Protein AF-A0A532DAR4-F1 (afdb_monomer)

Structure (mmCIF, N/CA/C/O backbone):
data_AF-A0A532DAR4-F1
#
_entry.id   AF-A0A532DAR4-F1
#
loop_
_atom_site.group_PDB
_atom_site.id
_atom_site.type_symbol
_atom_site.label_atom_id
_atom_site.label_alt_id
_atom_site.label_comp_id
_atom_site.label_asym_id
_atom_site.label_entity_id
_atom_site.label_seq_id
_atom_site.pdbx_PDB_ins_code
_atom_site.Cartn_x
_atom_site.Cartn_y
_atom_site.Cartn_z
_atom_site.occupancy
_atom_site.B_iso_or_equiv
_atom_site.auth_seq_id
_atom_site.auth_comp_id
_atom_site.auth_asym_id
_atom_site.auth_atom_id
_atom_site.pdbx_PDB_model_num
ATOM 1 N N . PHE A 1 1 ? 7.407 -12.336 24.386 1.00 78.06 1 PHE A N 1
ATOM 2 C CA . PHE A 1 1 ? 6.207 -12.393 23.527 1.00 78.06 1 PHE A CA 1
ATOM 3 C C . PHE A 1 1 ? 5.902 -13.822 23.074 1.00 78.06 1 PHE A C 1
ATOM 5 O O . PHE A 1 1 ? 4.899 -14.348 23.528 1.00 78.06 1 PHE A O 1
ATOM 12 N N . ASN A 1 2 ? 6.779 -14.493 22.311 1.00 88.94 2 ASN A N 1
ATOM 13 C CA . ASN A 1 2 ? 6.522 -15.833 21.737 1.00 88.94 2 ASN A CA 1
ATOM 14 C C . ASN A 1 2 ? 6.025 -16.894 22.737 1.00 88.94 2 ASN A C 1
ATOM 16 O O . ASN A 1 2 ? 5.056 -17.582 22.446 1.00 88.94 2 ASN A O 1
ATOM 20 N N . ALA A 1 3 ? 6.612 -16.982 23.937 1.00 94.56 3 ALA A N 1
ATOM 21 C CA . ALA A 1 3 ? 6.141 -17.911 24.974 1.00 94.56 3 ALA A CA 1
ATOM 22 C C . ALA A 1 3 ? 4.703 -17.612 25.448 1.00 94.56 3 ALA A C 1
ATOM 24 O O . ALA A 1 3 ? 3.922 -18.526 25.681 1.00 94.56 3 ALA A O 1
ATOM 25 N N . ARG A 1 4 ? 4.331 -16.327 25.537 1.00 92.56 4 ARG A N 1
ATOM 26 C CA . ARG A 1 4 ? 2.967 -15.902 25.884 1.00 92.56 4 ARG A CA 1
ATOM 27 C C . ARG A 1 4 ? 1.989 -16.148 24.740 1.00 92.56 4 ARG A C 1
ATOM 29 O O . ARG A 1 4 ? 0.873 -16.570 25.002 1.00 92.56 4 ARG A O 1
ATOM 36 N N . LEU A 1 5 ? 2.401 -15.909 23.493 1.00 89.88 5 LEU A N 1
ATOM 37 C CA . LEU A 1 5 ? 1.585 -16.207 22.313 1.00 89.88 5 LEU A CA 1
ATOM 38 C C . LEU A 1 5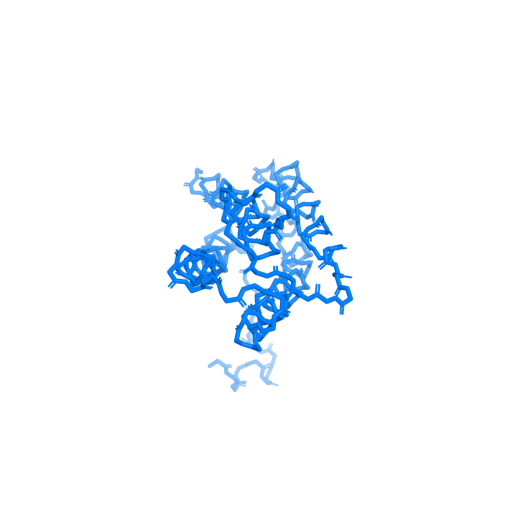 ? 1.292 -17.709 22.214 1.00 89.88 5 LEU A C 1
ATOM 40 O O . LEU A 1 5 ? 0.138 -18.090 22.061 1.00 89.88 5 LEU A O 1
ATOM 44 N N . ALA A 1 6 ? 2.315 -18.551 22.394 1.00 92.75 6 ALA A N 1
ATOM 45 C CA . ALA A 1 6 ? 2.171 -20.007 22.408 1.00 92.75 6 ALA A CA 1
ATOM 46 C C . ALA A 1 6 ? 1.246 -20.507 23.532 1.00 92.75 6 ALA A C 1
ATOM 48 O O . ALA A 1 6 ? 0.577 -21.520 23.371 1.00 92.75 6 ALA A O 1
ATOM 49 N N . ALA A 1 7 ? 1.185 -19.783 24.652 1.00 95.19 7 ALA A N 1
ATOM 50 C CA . ALA A 1 7 ? 0.282 -20.063 25.765 1.00 95.19 7 ALA A CA 1
ATOM 51 C C . ALA A 1 7 ? -1.099 -19.382 25.640 1.00 95.19 7 ALA A C 1
ATOM 53 O O . ALA A 1 7 ? -1.860 -19.401 26.604 1.00 95.19 7 ALA A O 1
ATOM 54 N N . CYS A 1 8 ? -1.414 -18.734 24.509 1.00 89.56 8 CYS A N 1
ATOM 55 C CA . CYS A 1 8 ? -2.635 -17.935 24.303 1.00 89.56 8 CYS A CA 1
ATOM 56 C C . CYS A 1 8 ? -2.841 -16.804 25.337 1.00 89.56 8 CYS A C 1
ATOM 58 O O . CYS A 1 8 ? -3.955 -16.366 25.595 1.00 89.56 8 CYS A O 1
ATOM 60 N N . GLN A 1 9 ? -1.751 -16.305 25.924 1.00 92.62 9 GLN A N 1
ATOM 61 C CA . GLN A 1 9 ? -1.716 -15.207 26.903 1.00 92.62 9 GLN A CA 1
ATOM 62 C C . GLN A 1 9 ? -1.287 -13.868 26.280 1.00 92.62 9 GLN A C 1
ATOM 64 O O . GLN A 1 9 ? -1.044 -12.877 26.984 1.00 92.62 9 GLN A O 1
ATOM 69 N N . ALA A 1 10 ? -1.084 -13.847 24.965 1.00 89.00 10 ALA A N 1
ATOM 70 C CA . ALA A 1 10 ? -0.907 -12.626 24.200 1.00 89.00 10 ALA A CA 1
ATOM 71 C C . ALA A 1 10 ? -2.262 -12.245 23.603 1.00 89.00 10 ALA A C 1
ATOM 73 O O . ALA A 1 10 ? -2.846 -13.023 22.855 1.00 89.00 10 ALA A O 1
ATOM 74 N N . THR A 1 11 ? -2.753 -11.062 23.948 1.00 86.81 11 THR A N 1
ATOM 75 C CA . THR A 1 11 ? -3.934 -10.466 23.327 1.00 86.81 11 THR A CA 1
ATOM 76 C C . THR A 1 11 ? -3.487 -9.601 22.159 1.00 86.81 11 THR A C 1
ATOM 78 O O . THR A 1 11 ? -2.497 -8.872 22.269 1.00 86.81 11 THR A O 1
ATOM 81 N N . PHE A 1 12 ? -4.205 -9.688 21.044 1.00 87.25 12 PHE A N 1
ATOM 82 C CA . PHE A 1 12 ? -4.088 -8.696 19.987 1.00 87.25 12 PHE A CA 1
ATOM 83 C C . PHE A 1 12 ? -4.800 -7.423 20.442 1.00 87.25 12 PHE A C 1
ATOM 85 O O . PHE A 1 12 ? -5.918 -7.487 20.947 1.00 87.25 12 PHE A O 1
ATOM 92 N N . ASP A 1 13 ? -4.123 -6.289 20.318 1.00 90.94 13 ASP A N 1
ATOM 93 C CA . ASP A 1 13 ? -4.590 -5.014 20.847 1.00 90.94 13 ASP A CA 1
ATOM 94 C C . ASP A 1 13 ? -4.853 -4.049 19.688 1.00 90.94 13 ASP A C 1
ATOM 96 O O . ASP A 1 13 ? -3.947 -3.360 19.204 1.00 90.94 13 ASP A O 1
ATOM 100 N N . ALA A 1 14 ? -6.095 -4.061 19.204 1.00 94.06 14 ALA A N 1
ATOM 101 C CA . ALA A 1 14 ? -6.549 -3.348 18.014 1.00 94.06 14 ALA A CA 1
ATOM 102 C C . ALA A 1 14 ? -6.763 -1.845 18.279 1.00 94.06 14 ALA A C 1
ATOM 104 O O . ALA A 1 14 ? -7.859 -1.320 18.120 1.00 94.06 14 ALA A O 1
ATOM 105 N N . ARG A 1 15 ? -5.723 -1.135 18.727 1.00 96.19 15 ARG A N 1
ATOM 106 C CA . ARG A 1 15 ? -5.779 0.308 19.017 1.00 96.19 15 ARG A CA 1
ATOM 107 C C . ARG A 1 15 ? -5.327 1.156 17.832 1.00 96.19 15 ARG A C 1
ATOM 109 O O . ARG A 1 15 ? -4.489 0.738 17.032 1.00 96.19 15 ARG A O 1
ATOM 116 N N . ALA A 1 16 ? -5.832 2.387 17.764 1.00 97.19 16 ALA A N 1
ATOM 117 C CA . ALA A 1 16 ? -5.485 3.344 16.714 1.00 97.19 16 ALA A CA 1
ATOM 118 C C . ALA A 1 16 ? -3.980 3.665 16.648 1.00 97.19 16 ALA A C 1
ATOM 120 O O . ALA A 1 16 ? -3.426 3.774 15.556 1.00 97.19 16 ALA A O 1
ATOM 121 N N . ASP A 1 17 ? -3.294 3.755 17.792 1.00 96.81 17 ASP A N 1
ATOM 122 C CA . ASP A 1 17 ? -1.844 3.989 17.859 1.00 96.81 17 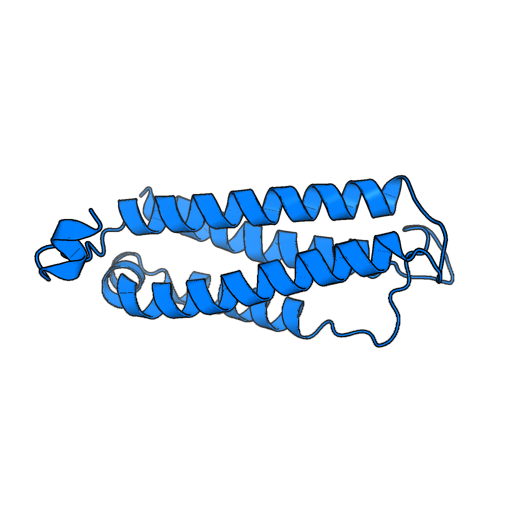ASP A CA 1
ATOM 123 C C . ASP A 1 17 ? -1.035 2.795 17.328 1.00 96.81 17 ASP A C 1
ATOM 125 O O . ASP A 1 17 ? -0.033 2.988 16.635 1.00 96.81 17 ASP A O 1
ATOM 129 N N . ASN A 1 18 ? -1.487 1.569 17.601 1.00 96.56 18 ASN A N 1
ATOM 130 C CA . ASN A 1 18 ? -0.887 0.350 17.060 1.00 96.56 18 ASN A CA 1
ATOM 131 C C . ASN A 1 18 ? -1.090 0.260 15.537 1.00 96.56 18 ASN A C 1
ATOM 133 O O . ASN A 1 18 ? -0.131 -0.009 14.810 1.00 96.56 18 ASN A O 1
ATOM 137 N N . LEU A 1 19 ? -2.302 0.548 15.041 1.00 97.81 19 LEU A N 1
ATOM 138 C CA . LEU A 1 19 ? -2.579 0.607 13.600 1.00 97.81 19 LEU A CA 1
ATOM 139 C C . LEU A 1 19 ? -1.713 1.666 12.911 1.00 97.81 19 LEU A C 1
ATOM 141 O O . LEU A 1 19 ? -1.138 1.413 11.853 1.00 97.81 19 LEU A O 1
ATOM 145 N N . LYS A 1 20 ? -1.572 2.841 13.528 1.00 97.88 20 LYS A N 1
ATOM 146 C CA . LYS A 1 20 ? -0.742 3.923 13.001 1.00 97.88 20 LYS A CA 1
ATOM 147 C C . LYS A 1 20 ? 0.712 3.487 12.843 1.00 97.88 20 LYS A C 1
ATOM 149 O O . LYS A 1 20 ? 1.274 3.627 11.760 1.00 97.88 20 LYS A O 1
ATOM 154 N N . GLN A 1 21 ? 1.314 2.929 13.896 1.00 97.25 21 GLN A N 1
ATOM 155 C CA . GLN A 1 21 ? 2.699 2.443 13.849 1.00 97.25 21 GLN A CA 1
ATOM 156 C C . GLN A 1 21 ? 2.896 1.388 12.756 1.00 97.25 21 GLN A C 1
ATOM 158 O O . GLN A 1 21 ? 3.909 1.395 12.054 1.00 97.25 21 GLN A O 1
ATOM 163 N N . TYR A 1 22 ? 1.916 0.500 12.597 1.00 97.06 22 TYR A N 1
ATOM 164 C CA . TYR A 1 22 ? 1.919 -0.517 11.558 1.00 97.06 22 TYR A CA 1
ATOM 165 C C . TYR A 1 22 ? 1.904 0.095 10.147 1.00 97.06 22 TYR A C 1
ATOM 167 O O . TYR A 1 22 ? 2.771 -0.221 9.331 1.00 97.06 22 TYR A O 1
ATOM 175 N N . ILE A 1 23 ? 0.984 1.026 9.876 1.00 97.81 23 ILE A N 1
ATOM 176 C CA . ILE A 1 23 ? 0.881 1.717 8.581 1.00 97.81 23 ILE A CA 1
ATOM 177 C C . ILE A 1 23 ? 2.135 2.548 8.290 1.00 97.81 23 ILE A C 1
ATOM 179 O O . ILE A 1 23 ? 2.658 2.493 7.177 1.00 97.81 23 ILE A O 1
ATOM 183 N N . ASP A 1 24 ? 2.659 3.275 9.279 1.00 97.88 24 ASP A N 1
ATOM 184 C CA . ASP A 1 24 ? 3.884 4.071 9.132 1.00 97.88 24 ASP A CA 1
ATOM 185 C C . ASP A 1 24 ? 5.081 3.204 8.755 1.00 97.88 24 ASP A C 1
ATOM 187 O O . ASP A 1 24 ? 5.886 3.583 7.898 1.00 97.88 24 ASP A O 1
ATOM 191 N N . ARG A 1 25 ? 5.192 2.019 9.367 1.00 97.25 25 ARG A N 1
ATOM 192 C CA . ARG A 1 25 ? 6.267 1.084 9.051 1.00 97.25 25 ARG A CA 1
ATOM 193 C C . ARG A 1 25 ? 6.191 0.634 7.596 1.00 97.25 25 ARG A C 1
ATOM 195 O O . ARG A 1 25 ? 7.198 0.704 6.896 1.00 97.25 25 ARG A O 1
ATOM 202 N N . ILE A 1 26 ? 5.007 0.230 7.138 1.00 97.31 26 ILE A N 1
ATOM 203 C CA . ILE A 1 26 ? 4.800 -0.217 5.756 1.00 97.31 26 ILE A CA 1
ATOM 204 C C . ILE A 1 26 ? 5.056 0.931 4.774 1.00 97.31 26 ILE A C 1
ATOM 206 O O . ILE A 1 26 ? 5.804 0.758 3.815 1.00 97.31 26 ILE A O 1
ATOM 210 N N . SER A 1 27 ? 4.500 2.114 5.043 1.00 96.38 27 SER A N 1
ATOM 211 C CA . SER A 1 27 ? 4.679 3.330 4.237 1.00 96.38 27 SER A CA 1
ATOM 212 C C . SER A 1 27 ? 6.154 3.726 4.087 1.00 96.38 27 SER A C 1
ATOM 214 O O . SER A 1 27 ? 6.594 4.145 3.010 1.00 96.38 27 SER A O 1
ATOM 216 N N . SER A 1 28 ? 6.940 3.565 5.153 1.00 95.94 28 SER A N 1
ATOM 217 C CA . SER A 1 28 ? 8.387 3.780 5.133 1.00 95.94 28 SER A CA 1
ATOM 218 C C . SER A 1 28 ? 9.107 2.744 4.263 1.00 95.94 28 SER A C 1
ATOM 220 O O . SER A 1 28 ? 9.885 3.113 3.379 1.00 95.94 28 SER A O 1
ATOM 222 N N . ASP A 1 29 ? 8.794 1.457 4.452 1.00 94.56 29 ASP A N 1
ATOM 223 C CA . ASP A 1 29 ? 9.429 0.352 3.728 1.00 94.56 29 ASP A CA 1
ATOM 224 C C . ASP A 1 29 ? 9.152 0.438 2.208 1.00 94.56 29 ASP A C 1
ATOM 226 O O . ASP A 1 29 ? 10.084 0.330 1.405 1.00 94.56 29 ASP A O 1
ATOM 230 N N . ILE A 1 30 ? 7.912 0.730 1.789 1.00 92.50 30 ILE A N 1
ATOM 231 C CA . ILE A 1 30 ? 7.579 0.933 0.364 1.00 92.50 30 ILE A CA 1
ATOM 232 C C . ILE A 1 30 ? 8.158 2.244 -0.191 1.00 92.50 30 ILE A C 1
ATOM 234 O O . ILE A 1 30 ? 8.537 2.312 -1.361 1.00 92.50 30 ILE A O 1
ATOM 238 N N . GLY A 1 31 ? 8.277 3.288 0.638 1.00 89.50 31 GLY A N 1
ATOM 239 C CA . GLY A 1 31 ? 8.911 4.549 0.251 1.00 89.50 31 GLY A CA 1
ATOM 240 C C . GLY A 1 31 ? 10.393 4.378 -0.080 1.00 89.50 31 GLY A C 1
ATOM 241 O O . GLY A 1 31 ? 10.862 4.917 -1.083 1.00 89.50 31 GLY A O 1
ATOM 242 N N . SER A 1 32 ? 11.103 3.572 0.711 1.00 89.38 32 SER A N 1
ATOM 243 C CA . SER A 1 32 ? 12.488 3.174 0.438 1.00 89.38 32 SER A CA 1
ATOM 244 C C . SER A 1 32 ? 12.611 2.430 -0.899 1.00 89.38 32 SER A C 1
ATOM 246 O O . SER A 1 32 ? 13.441 2.779 -1.740 1.00 89.38 32 SER A O 1
ATOM 248 N N . THR A 1 33 ? 11.716 1.474 -1.166 1.00 88.19 33 THR A N 1
ATOM 249 C CA . THR A 1 33 ? 11.680 0.744 -2.445 1.00 88.19 33 THR A CA 1
ATOM 250 C C . THR A 1 33 ? 11.422 1.661 -3.638 1.00 88.19 33 THR A C 1
ATOM 252 O O . THR A 1 33 ? 12.087 1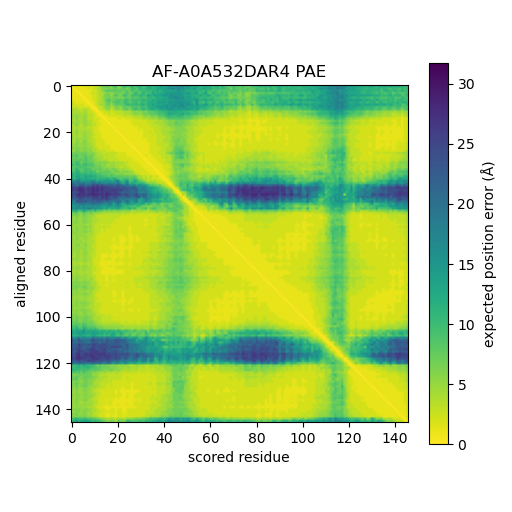.528 -4.666 1.00 88.19 33 THR A O 1
ATOM 255 N N . SER A 1 34 ? 10.519 2.638 -3.510 1.00 84.94 34 SER A N 1
ATOM 256 C CA . SER A 1 34 ? 10.296 3.632 -4.565 1.00 84.94 34 SER A CA 1
ATOM 257 C C . SER A 1 34 ? 11.549 4.458 -4.860 1.00 84.94 34 SER A C 1
ATOM 259 O O . SER A 1 34 ? 11.791 4.776 -6.024 1.00 84.94 34 SER A O 1
ATOM 261 N N . ALA A 1 35 ? 12.337 4.813 -3.841 1.00 80.50 35 ALA A N 1
ATOM 262 C CA . ALA A 1 35 ? 13.579 5.557 -4.034 1.00 80.50 35 ALA A CA 1
ATOM 263 C C . ALA A 1 35 ? 14.619 4.727 -4.804 1.00 80.50 35 ALA A C 1
ATOM 265 O O . ALA A 1 35 ? 15.243 5.247 -5.725 1.00 80.50 35 ALA A O 1
ATOM 266 N N . ILE A 1 36 ? 14.730 3.428 -4.502 1.00 82.81 36 ILE A N 1
ATOM 267 C CA . ILE A 1 36 ? 15.610 2.493 -5.224 1.00 82.81 36 ILE A CA 1
ATOM 268 C C . ILE A 1 36 ? 15.200 2.371 -6.699 1.00 82.81 36 ILE A C 1
ATOM 270 O O . ILE A 1 36 ? 16.058 2.377 -7.584 1.00 82.81 36 ILE A O 1
ATOM 274 N N . LEU A 1 37 ? 13.896 2.260 -6.981 1.00 79.75 37 LEU A N 1
ATOM 275 C CA . LEU A 1 37 ? 13.393 2.204 -8.359 1.00 79.75 37 LEU A CA 1
ATOM 276 C C . LEU A 1 37 ? 13.710 3.490 -9.122 1.00 79.75 37 LEU A C 1
ATOM 278 O O . LEU A 1 37 ? 14.190 3.417 -10.251 1.00 79.75 37 LEU A O 1
ATOM 282 N N . LYS A 1 38 ? 13.486 4.648 -8.490 1.00 76.00 38 LYS A N 1
ATOM 283 C CA . LYS A 1 38 ? 13.772 5.961 -9.072 1.00 76.00 38 LYS A CA 1
ATOM 284 C C . LYS A 1 38 ? 15.262 6.133 -9.378 1.00 76.00 38 LYS A C 1
ATOM 286 O O . LYS A 1 38 ? 15.616 6.449 -10.505 1.00 76.00 38 LYS A O 1
ATOM 291 N N . GLU A 1 39 ? 16.138 5.862 -8.410 1.00 76.38 39 GLU A N 1
ATOM 292 C CA . GLU A 1 39 ? 17.593 5.975 -8.589 1.00 76.38 39 GLU A CA 1
ATOM 293 C C . GLU A 1 39 ? 18.085 5.123 -9.767 1.00 76.38 39 GLU A C 1
ATOM 295 O O . GLU A 1 39 ? 18.956 5.540 -10.536 1.00 76.38 39 GLU A O 1
ATOM 300 N N . ARG A 1 40 ? 17.518 3.922 -9.929 1.00 70.94 40 ARG A N 1
ATOM 301 C CA . ARG A 1 40 ? 17.854 3.032 -11.040 1.00 70.94 40 ARG A CA 1
ATOM 302 C C . ARG A 1 40 ? 17.308 3.546 -12.373 1.00 70.94 40 ARG A C 1
ATOM 304 O O . ARG A 1 40 ? 18.044 3.487 -13.353 1.00 70.94 40 ARG A O 1
ATOM 311 N N . ALA A 1 41 ? 16.072 4.041 -12.399 1.00 69.19 41 ALA A N 1
ATOM 312 C CA . ALA A 1 41 ? 15.442 4.601 -13.596 1.00 69.19 41 ALA A CA 1
ATOM 313 C C . ALA A 1 41 ? 16.137 5.879 -14.100 1.00 69.19 41 ALA A C 1
ATOM 315 O O . ALA A 1 41 ? 16.177 6.111 -15.303 1.00 69.19 41 ALA A O 1
ATOM 316 N N . GLU A 1 42 ? 16.706 6.690 -13.203 1.00 67.31 42 GLU A N 1
ATOM 317 C CA . GLU A 1 42 ? 17.412 7.924 -13.571 1.00 67.31 42 GLU A CA 1
ATOM 318 C C . GLU A 1 42 ? 18.869 7.661 -13.996 1.00 67.31 42 GLU A C 1
ATOM 320 O O . GLU A 1 42 ? 19.353 8.255 -14.963 1.00 67.31 42 GLU A O 1
ATOM 325 N N . ASN A 1 43 ? 19.575 6.765 -13.293 1.00 64.12 43 ASN A N 1
ATOM 326 C CA . ASN A 1 43 ? 21.032 6.621 -13.427 1.00 64.12 43 ASN A CA 1
ATOM 327 C C . ASN A 1 43 ? 21.493 5.382 -14.215 1.00 64.12 43 ASN A C 1
ATOM 329 O O . ASN A 1 43 ? 22.692 5.225 -14.449 1.00 64.12 43 ASN A O 1
ATOM 333 N N . HIS A 1 44 ? 20.592 4.474 -14.605 1.00 60.53 44 HIS A N 1
ATOM 334 C CA . HIS A 1 44 ? 20.954 3.205 -15.247 1.00 60.53 44 HIS A CA 1
ATOM 335 C C . HIS A 1 44 ? 19.960 2.820 -16.353 1.00 60.53 44 HIS A C 1
ATOM 337 O O . HIS A 1 44 ? 19.042 2.031 -16.144 1.00 60.53 44 HIS A O 1
ATOM 343 N N . ASN A 1 45 ? 20.184 3.344 -17.563 1.00 58.44 45 ASN A N 1
ATOM 344 C CA . ASN A 1 45 ? 19.186 3.354 -18.643 1.00 58.44 45 ASN A CA 1
ATOM 345 C C . ASN A 1 45 ? 19.581 2.389 -19.775 1.00 58.44 45 ASN A C 1
ATOM 347 O O . ASN A 1 45 ? 19.627 2.769 -20.945 1.00 58.44 45 ASN A O 1
ATOM 351 N N . ASN A 1 46 ? 19.917 1.142 -19.425 1.00 56.12 46 ASN A N 1
ATOM 352 C CA . ASN A 1 46 ? 20.459 0.138 -20.356 1.00 56.12 46 ASN A CA 1
ATOM 353 C C . ASN A 1 46 ? 19.409 -0.489 -21.311 1.00 56.12 46 ASN A C 1
ATOM 355 O O . ASN A 1 46 ? 19.706 -1.465 -22.000 1.00 56.12 46 ASN A O 1
ATOM 359 N N . GLY A 1 47 ? 18.191 0.059 -21.398 1.00 55.41 47 GLY A N 1
ATOM 360 C CA . GLY A 1 47 ? 17.169 -0.373 -22.356 1.00 55.41 47 GLY A CA 1
ATOM 361 C C . GLY A 1 47 ? 16.441 -1.663 -21.951 1.00 55.41 47 GLY A C 1
ATOM 362 O O . GLY A 1 47 ? 16.083 -1.846 -20.791 1.00 55.41 47 GLY A O 1
ATOM 363 N N . TRP A 1 48 ? 16.159 -2.542 -22.922 1.00 46.81 48 TRP A N 1
ATOM 364 C CA . TRP A 1 48 ? 15.313 -3.744 -22.764 1.00 46.81 48 TRP A CA 1
ATOM 365 C C . TRP A 1 48 ? 15.973 -4.920 -22.031 1.00 46.81 48 TRP A C 1
ATOM 367 O O . TRP A 1 48 ? 15.281 -5.854 -21.644 1.00 46.81 48 TRP A O 1
ATOM 377 N N . PHE A 1 49 ? 17.298 -4.899 -21.867 1.00 52.12 49 PHE A N 1
ATOM 378 C CA . PHE A 1 49 ? 18.076 -6.024 -21.335 1.00 52.12 49 PHE A CA 1
ATOM 379 C C . PHE A 1 49 ? 18.905 -5.618 -20.111 1.00 52.12 49 PHE A C 1
ATOM 381 O O . PHE A 1 49 ? 20.058 -6.021 -19.963 1.00 52.12 49 PHE A O 1
ATOM 388 N N . ASP A 1 50 ? 18.330 -4.802 -19.222 1.00 59.78 50 ASP A N 1
ATOM 389 C CA . ASP A 1 50 ? 18.885 -4.621 -17.879 1.00 59.78 50 ASP A CA 1
ATOM 390 C C . ASP A 1 50 ? 18.297 -5.685 -16.943 1.00 59.78 50 ASP A C 1
ATOM 392 O O . ASP A 1 50 ? 17.238 -5.486 -16.350 1.00 59.78 50 ASP A O 1
ATOM 396 N N . THR A 1 51 ? 18.995 -6.813 -16.785 1.00 60.50 51 THR A N 1
ATOM 397 C CA . THR A 1 51 ? 18.594 -7.885 -15.852 1.00 60.50 51 THR A CA 1
ATOM 398 C C . THR A 1 51 ? 18.445 -7.383 -14.413 1.00 60.50 51 THR A C 1
ATOM 400 O O . THR A 1 51 ? 17.642 -7.912 -13.655 1.00 60.50 51 THR A O 1
ATOM 403 N N . ARG A 1 52 ? 19.137 -6.298 -14.036 1.00 66.38 52 ARG A N 1
ATOM 404 C CA . ARG A 1 52 ? 18.968 -5.673 -12.717 1.00 66.38 52 ARG A CA 1
ATOM 405 C C . ARG A 1 52 ? 17.712 -4.812 -12.628 1.00 66.38 52 ARG A C 1
ATOM 407 O O . ARG A 1 52 ? 17.225 -4.595 -11.524 1.00 66.38 52 ARG A O 1
ATOM 414 N N . ALA A 1 53 ? 17.201 -4.282 -13.738 1.00 67.12 53 ALA A N 1
ATOM 415 C CA . ALA A 1 53 ? 15.928 -3.565 -13.741 1.00 67.12 53 ALA A CA 1
ATOM 416 C C . ALA A 1 53 ? 14.757 -4.542 -13.561 1.00 67.12 53 ALA A C 1
ATOM 418 O O . ALA A 1 53 ? 13.833 -4.243 -12.806 1.00 67.12 53 ALA A O 1
ATOM 419 N N . ASP A 1 54 ? 14.859 -5.724 -14.174 1.00 70.94 54 ASP A N 1
ATOM 420 C CA . ASP A 1 54 ? 13.934 -6.844 -13.975 1.00 70.94 54 ASP A CA 1
ATOM 421 C C . ASP A 1 54 ? 13.894 -7.283 -12.498 1.00 70.94 54 ASP A C 1
ATOM 423 O O . ASP A 1 54 ? 12.840 -7.222 -11.861 1.00 70.94 54 ASP A O 1
ATOM 427 N N . ASP A 1 55 ? 15.059 -7.566 -11.897 1.00 79.81 55 ASP A N 1
ATOM 428 C CA . ASP A 1 55 ? 15.170 -7.930 -10.475 1.00 79.81 55 ASP A CA 1
ATOM 429 C C . ASP A 1 55 ? 14.526 -6.890 -9.542 1.00 79.81 55 ASP A C 1
ATOM 431 O O . ASP A 1 55 ? 13.827 -7.230 -8.585 1.00 79.81 55 ASP A O 1
ATOM 435 N N . ARG A 1 56 ? 14.760 -5.595 -9.797 1.00 85.38 56 ARG A N 1
ATOM 436 C CA . ARG A 1 56 ? 14.234 -4.512 -8.952 1.00 85.38 56 ARG A CA 1
ATOM 437 C C . ARG A 1 56 ? 12.735 -4.326 -9.119 1.00 85.38 56 ARG A C 1
ATOM 439 O O . ARG A 1 56 ? 12.056 -4.091 -8.119 1.00 85.38 56 ARG A O 1
ATOM 446 N N . PHE A 1 57 ? 12.225 -4.449 -10.342 1.00 88.38 57 PHE A N 1
ATOM 447 C CA . PHE A 1 57 ? 10.792 -4.403 -10.595 1.00 88.38 57 PHE A CA 1
ATOM 448 C C . PHE A 1 57 ? 10.081 -5.536 -9.851 1.00 88.38 57 PHE A C 1
ATOM 450 O O . PHE A 1 57 ? 9.162 -5.269 -9.076 1.00 88.38 57 PHE A O 1
ATOM 457 N N . TRP A 1 58 ? 10.536 -6.783 -10.010 1.00 90.12 58 TRP A N 1
ATOM 458 C CA . TRP A 1 58 ? 9.897 -7.930 -9.359 1.00 90.12 58 TRP A CA 1
ATOM 459 C C . TRP A 1 58 ? 10.085 -7.947 -7.846 1.00 90.12 58 TRP A C 1
ATOM 461 O O . TRP A 1 58 ? 9.168 -8.350 -7.132 1.00 90.12 58 TRP A O 1
ATOM 471 N N . PHE A 1 59 ? 11.209 -7.442 -7.331 1.00 91.25 59 PHE A N 1
ATOM 472 C CA . PHE A 1 59 ? 11.369 -7.208 -5.896 1.00 91.25 59 PHE A CA 1
ATOM 473 C C . PHE A 1 59 ? 10.300 -6.242 -5.370 1.00 91.25 59 PHE A C 1
ATOM 475 O O . PHE A 1 59 ? 9.613 -6.546 -4.394 1.00 91.25 59 PHE A O 1
ATOM 482 N N . ALA A 1 60 ? 10.124 -5.097 -6.035 1.00 92.19 60 ALA A N 1
ATOM 483 C CA . ALA A 1 60 ? 9.126 -4.110 -5.643 1.00 92.19 60 ALA A CA 1
ATOM 484 C C . ALA A 1 60 ? 7.696 -4.655 -5.773 1.00 92.19 60 ALA A C 1
ATOM 486 O O . ALA A 1 60 ? 6.867 -4.433 -4.891 1.00 92.19 60 ALA A O 1
ATOM 487 N N . TYR A 1 61 ? 7.428 -5.422 -6.832 1.00 94.75 61 TYR A N 1
ATOM 488 C CA . TYR A 1 61 ? 6.157 -6.110 -7.038 1.00 94.75 61 TYR A CA 1
ATOM 489 C C . TYR A 1 61 ? 5.860 -7.089 -5.902 1.00 94.75 61 TYR A C 1
ATOM 491 O O . TYR A 1 61 ? 4.797 -7.023 -5.288 1.00 94.75 61 TYR A O 1
ATOM 499 N N . GLY A 1 62 ? 6.806 -7.977 -5.586 1.00 95.94 62 GLY A N 1
ATOM 500 C CA . GLY A 1 62 ? 6.654 -8.968 -4.524 1.00 95.94 62 GLY A CA 1
ATOM 501 C C . GLY A 1 62 ? 6.453 -8.321 -3.155 1.00 95.94 62 GLY A C 1
ATOM 502 O O . GLY A 1 62 ? 5.599 -8.759 -2.384 1.00 95.94 62 GLY A O 1
ATOM 503 N N . GLN A 1 63 ? 7.179 -7.234 -2.875 1.00 96.19 63 GLN A N 1
ATOM 504 C CA . GLN A 1 63 ? 7.002 -6.465 -1.647 1.00 96.19 63 GLN A CA 1
ATOM 505 C C . GLN A 1 63 ? 5.599 -5.842 -1.563 1.00 96.19 63 GLN A C 1
ATOM 507 O O . GLN A 1 63 ? 4.932 -5.985 -0.538 1.00 96.19 63 GLN A O 1
ATOM 512 N N . LEU A 1 64 ? 5.122 -5.194 -2.634 1.00 96.19 64 LEU A N 1
ATOM 513 C CA . LEU A 1 64 ? 3.758 -4.660 -2.698 1.00 96.19 64 LEU A CA 1
ATOM 514 C C . LEU A 1 64 ? 2.706 -5.757 -2.516 1.00 96.19 64 LEU A C 1
ATOM 516 O O . LEU A 1 64 ? 1.734 -5.548 -1.797 1.00 96.19 64 LEU A O 1
ATOM 520 N N . TYR A 1 65 ? 2.900 -6.919 -3.141 1.00 97.31 65 TYR A N 1
ATOM 521 C CA . TYR A 1 65 ? 1.975 -8.048 -3.047 1.00 97.31 65 TYR A CA 1
ATOM 522 C C . TYR A 1 65 ? 1.871 -8.570 -1.610 1.00 97.31 65 TYR A C 1
ATOM 524 O O . TYR A 1 65 ? 0.770 -8.760 -1.091 1.00 97.31 65 TYR A O 1
ATOM 532 N N . ALA A 1 66 ? 3.012 -8.740 -0.936 1.00 97.75 66 ALA A N 1
ATOM 533 C CA . ALA A 1 66 ? 3.050 -9.146 0.463 1.00 97.75 66 ALA A CA 1
ATOM 534 C C . ALA A 1 66 ? 2.360 -8.115 1.369 1.00 97.75 66 ALA A C 1
ATOM 536 O O . ALA A 1 66 ? 1.505 -8.480 2.178 1.00 97.75 66 ALA A O 1
ATOM 537 N N . TYR A 1 67 ? 2.676 -6.824 1.204 1.00 97.81 67 TYR A N 1
ATOM 538 C CA . TYR A 1 67 ? 2.031 -5.775 1.991 1.00 97.81 67 TYR A CA 1
ATOM 539 C C . TYR A 1 67 ? 0.543 -5.638 1.696 1.00 97.81 67 TYR A C 1
ATOM 541 O O . TYR A 1 67 ? -0.206 -5.352 2.620 1.00 97.81 67 TYR A O 1
ATOM 549 N N . TYR A 1 68 ? 0.084 -5.891 0.471 1.00 98.12 68 TYR A N 1
ATOM 550 C CA . TYR A 1 68 ? -1.345 -5.893 0.178 1.00 98.12 68 TYR A CA 1
ATOM 551 C C . TYR A 1 68 ? -2.082 -6.941 1.017 1.00 98.12 68 TYR A C 1
ATOM 553 O O . TYR A 1 68 ? -3.043 -6.605 1.703 1.00 98.12 68 TYR A O 1
ATOM 561 N N . GLY A 1 69 ? -1.591 -8.185 1.053 1.00 97.81 69 GLY A N 1
ATOM 562 C CA . GLY A 1 69 ? -2.180 -9.238 1.889 1.00 97.81 69 GLY A CA 1
ATOM 563 C C . GLY A 1 69 ? -2.160 -8.895 3.382 1.00 97.81 69 GLY A C 1
ATOM 564 O O . GLY A 1 69 ? -3.159 -9.070 4.078 1.00 97.81 69 GLY A O 1
ATOM 565 N N . LEU A 1 70 ? -1.047 -8.335 3.859 1.00 97.75 70 LEU A N 1
ATOM 566 C CA . LEU A 1 70 ? -0.907 -7.847 5.230 1.00 97.75 70 LEU A CA 1
ATOM 567 C C . LEU A 1 70 ? -1.908 -6.720 5.552 1.00 97.75 70 LEU A C 1
ATOM 569 O O . LEU A 1 70 ? -2.564 -6.765 6.590 1.00 97.75 70 LEU A O 1
ATOM 573 N N . MET A 1 71 ? -2.113 -5.774 4.632 1.00 97.94 71 MET A N 1
ATOM 574 C CA . MET A 1 71 ? -3.111 -4.710 4.768 1.00 97.94 71 MET A CA 1
ATOM 575 C C . MET A 1 71 ? -4.550 -5.239 4.721 1.00 97.94 71 MET A C 1
ATOM 577 O O . MET A 1 71 ? -5.400 -4.712 5.433 1.00 97.94 71 MET A O 1
ATOM 581 N N . LYS A 1 72 ? -4.847 -6.297 3.950 1.00 98.12 72 LYS A N 1
ATOM 582 C CA . LYS A 1 72 ? -6.160 -6.970 4.016 1.00 98.12 72 LYS A CA 1
ATOM 583 C C . LYS A 1 72 ? -6.407 -7.596 5.386 1.00 98.12 72 LYS A C 1
ATOM 585 O O . LYS A 1 72 ? -7.512 -7.474 5.902 1.00 98.12 72 LYS A O 1
ATOM 590 N N . GLY A 1 73 ? -5.390 -8.226 5.976 1.00 97.44 73 GLY A N 1
ATOM 591 C CA . GLY A 1 73 ? -5.461 -8.737 7.348 1.00 97.44 73 GLY A CA 1
ATOM 592 C C . GLY A 1 73 ? -5.701 -7.612 8.355 1.00 97.44 73 GLY A C 1
ATOM 593 O O . GLY A 1 73 ? -6.665 -7.660 9.111 1.00 97.44 73 GLY A O 1
ATOM 594 N N . ALA A 1 74 ? -4.908 -6.541 8.274 1.00 97.50 74 ALA A N 1
ATOM 595 C CA . ALA A 1 74 ? -5.059 -5.374 9.139 1.00 97.50 74 ALA A CA 1
ATOM 596 C C . ALA A 1 74 ? -6.444 -4.715 9.020 1.00 97.50 74 ALA A C 1
ATOM 598 O O . ALA A 1 74 ? -6.973 -4.241 10.018 1.00 97.50 74 ALA A O 1
ATOM 599 N N . GLN A 1 75 ? -7.058 -4.713 7.831 1.00 97.88 75 GLN A N 1
ATOM 600 C CA . GLN A 1 75 ? -8.421 -4.206 7.657 1.00 97.88 75 GLN A CA 1
ATOM 601 C C . GLN A 1 75 ? -9.428 -4.969 8.524 1.00 97.88 75 GLN A C 1
ATOM 603 O O . GLN A 1 75 ? -10.302 -4.353 9.122 1.00 97.88 75 GLN A O 1
ATOM 608 N N . ALA A 1 76 ? -9.304 -6.297 8.588 1.00 97.25 76 ALA A N 1
ATOM 609 C CA . ALA A 1 76 ? -10.174 -7.133 9.409 1.00 97.25 76 ALA A CA 1
ATOM 610 C C . ALA A 1 76 ? -9.848 -6.992 10.903 1.00 97.25 76 ALA A C 1
ATOM 612 O O . ALA A 1 76 ? -10.754 -6.838 11.717 1.00 97.25 76 ALA A O 1
ATOM 613 N N . ASP A 1 77 ? -8.561 -6.996 11.253 1.00 97.25 77 ASP A N 1
ATOM 614 C CA . ASP A 1 77 ? -8.096 -6.933 12.642 1.00 97.25 77 ASP A CA 1
ATOM 615 C C . ASP A 1 77 ? -8.385 -5.576 13.315 1.00 97.25 77 ASP A C 1
ATOM 617 O O . ASP A 1 77 ? -8.541 -5.512 14.534 1.00 97.25 77 ASP A O 1
ATOM 621 N N . PHE A 1 78 ? -8.462 -4.491 12.535 1.00 98.00 78 PHE A N 1
ATOM 622 C CA . PHE A 1 78 ? -8.701 -3.123 13.012 1.00 98.00 78 PHE A CA 1
ATOM 623 C C . PHE A 1 78 ? -10.015 -2.509 12.491 1.00 98.00 78 PHE A C 1
ATOM 625 O O . PHE A 1 78 ? -10.148 -1.284 12.463 1.00 98.00 78 PHE A O 1
ATOM 632 N N . ASP A 1 79 ? -10.991 -3.325 12.087 1.00 97.88 79 ASP A N 1
ATOM 633 C CA . ASP A 1 79 ? -12.274 -2.869 11.522 1.00 97.88 79 ASP A CA 1
ATOM 634 C C . ASP A 1 79 ? -12.988 -1.834 12.416 1.00 97.88 79 ASP A C 1
ATOM 636 O O . ASP A 1 79 ? -13.441 -0.793 11.932 1.00 97.88 79 ASP A O 1
ATOM 640 N N . ASP A 1 80 ? -12.997 -2.056 13.733 1.00 97.56 80 ASP A N 1
ATOM 641 C CA . ASP A 1 80 ? -13.581 -1.122 14.703 1.00 97.56 80 ASP A CA 1
ATOM 642 C C . ASP A 1 80 ? -12.885 0.249 14.678 1.00 97.56 80 ASP A C 1
ATOM 644 O O . ASP A 1 80 ? -13.552 1.281 14.604 1.00 97.56 80 ASP A O 1
ATOM 648 N N . VAL A 1 81 ? -11.546 0.277 14.644 1.00 97.94 81 VAL A N 1
ATOM 649 C CA . VAL A 1 81 ? -10.759 1.521 14.554 1.00 97.94 81 VAL A CA 1
ATOM 650 C C . VAL A 1 81 ? -11.016 2.237 13.232 1.00 97.94 81 VAL A C 1
ATOM 652 O O . VAL A 1 81 ? -11.161 3.459 13.207 1.00 97.94 81 VAL A O 1
ATOM 655 N N . ILE A 1 82 ? -11.077 1.495 12.123 1.00 98.12 82 ILE A N 1
ATOM 656 C CA . ILE A 1 82 ? -11.337 2.052 10.789 1.00 98.12 82 ILE A CA 1
ATOM 657 C C . ILE A 1 82 ? -12.710 2.732 10.758 1.00 98.12 82 ILE A C 1
ATOM 659 O O . ILE A 1 82 ? -12.835 3.839 10.227 1.00 98.12 82 ILE A O 1
ATOM 663 N N . LYS A 1 83 ? -13.727 2.106 11.357 1.00 97.81 83 LYS A N 1
ATOM 664 C CA . LYS A 1 83 ? -15.080 2.667 11.471 1.00 97.81 83 LYS A CA 1
ATOM 665 C C . LYS A 1 83 ? -15.123 3.882 12.389 1.00 97.81 83 LYS A C 1
ATOM 667 O O . LYS A 1 83 ? -15.665 4.910 11.985 1.00 97.81 83 LYS A O 1
ATOM 672 N N . GLU A 1 84 ? -14.537 3.780 13.580 1.00 97.19 84 GLU A N 1
ATOM 673 C CA . GLU A 1 84 ? -14.506 4.854 14.580 1.00 97.19 84 GLU A CA 1
ATOM 674 C C . GLU A 1 84 ? -13.810 6.110 14.040 1.00 97.19 84 GLU A C 1
ATOM 676 O O . GLU A 1 84 ? -14.286 7.225 14.236 1.00 97.19 84 GLU A O 1
ATOM 681 N N . LYS A 1 85 ? -12.711 5.935 13.299 1.00 97.50 85 LYS A N 1
ATOM 682 C CA . LYS A 1 85 ? -11.946 7.031 12.685 1.00 97.50 85 LYS A CA 1
ATOM 683 C C . LYS A 1 85 ? -12.457 7.437 11.300 1.00 97.50 85 LYS A C 1
ATOM 685 O O . LYS A 1 85 ? -11.828 8.261 10.640 1.00 97.50 85 LYS A O 1
ATOM 690 N N . HIS A 1 86 ? -13.581 6.874 10.851 1.00 97.19 86 HIS A N 1
ATOM 691 C CA . HIS A 1 86 ? -14.200 7.148 9.549 1.00 97.19 86 HIS A CA 1
ATOM 692 C C . HIS A 1 86 ? -13.243 6.987 8.351 1.00 97.19 86 HIS A C 1
ATOM 694 O O . HIS A 1 86 ? -13.316 7.714 7.360 1.00 97.19 86 HIS A O 1
ATOM 700 N N . LEU A 1 87 ? -12.350 5.999 8.422 1.00 97.88 87 LEU A N 1
ATOM 701 C CA . LEU A 1 87 ? -11.279 5.770 7.449 1.00 97.88 87 LEU A CA 1
ATOM 702 C C . LEU A 1 87 ? -11.714 4.982 6.209 1.00 97.88 87 LEU A C 1
ATOM 704 O O . LEU A 1 87 ? -10.910 4.828 5.294 1.00 97.88 87 LEU A O 1
ATOM 708 N N . GLN A 1 88 ? -12.955 4.491 6.154 1.00 97.81 88 GLN A N 1
ATOM 709 C CA . GLN A 1 88 ? -13.417 3.548 5.128 1.00 97.81 88 GLN A CA 1
ATOM 710 C C . GLN A 1 88 ? -13.082 3.999 3.697 1.00 97.81 88 GLN A C 1
ATOM 712 O O . GLN A 1 88 ? -12.435 3.268 2.955 1.00 97.81 88 GLN A O 1
ATOM 717 N N . ASN A 1 89 ? -13.422 5.240 3.334 1.00 97.94 89 ASN A N 1
ATOM 718 C CA . ASN A 1 89 ? -13.161 5.762 1.987 1.00 97.94 89 ASN A CA 1
ATOM 719 C C . ASN A 1 89 ? -11.658 5.853 1.662 1.00 97.94 89 ASN A C 1
ATOM 721 O O . ASN A 1 89 ? -11.247 5.573 0.533 1.00 97.94 89 ASN A O 1
ATOM 725 N N . LEU A 1 90 ? -10.830 6.243 2.638 1.00 97.56 90 LEU A N 1
ATOM 726 C CA . LEU A 1 90 ? -9.374 6.306 2.469 1.00 97.56 90 LEU A CA 1
ATOM 727 C C . LEU A 1 90 ? -8.782 4.905 2.318 1.00 97.56 90 LEU A C 1
ATOM 729 O O . LEU A 1 90 ? -7.914 4.684 1.472 1.00 97.56 90 LEU A O 1
ATOM 733 N N . TRP A 1 91 ? -9.291 3.954 3.099 1.00 98.25 91 TRP A N 1
ATOM 734 C CA . TRP A 1 91 ? -8.876 2.562 3.051 1.00 98.25 91 TRP A CA 1
ATOM 735 C C . TRP A 1 91 ? -9.228 1.906 1.715 1.00 98.25 91 TRP A C 1
ATOM 737 O O . TRP A 1 91 ? -8.369 1.280 1.097 1.00 98.25 91 TRP A O 1
ATOM 747 N N . ASP A 1 92 ? -10.450 2.106 1.222 1.00 98.31 92 ASP A N 1
ATOM 748 C CA . ASP A 1 92 ? -10.899 1.576 -0.070 1.00 98.31 92 ASP A CA 1
ATOM 749 C C . ASP A 1 92 ? -10.114 2.196 -1.233 1.00 98.31 92 ASP A C 1
ATOM 751 O O . ASP A 1 92 ? -9.737 1.509 -2.185 1.00 98.31 92 ASP A O 1
ATOM 755 N N . THR A 1 9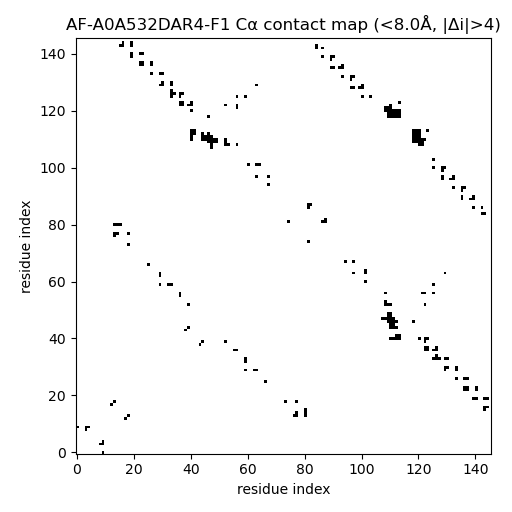3 ? -9.787 3.488 -1.135 1.00 98.25 93 THR A N 1
ATOM 756 C CA . THR A 1 93 ? -8.926 4.158 -2.119 1.00 98.25 93 THR A CA 1
ATOM 757 C C . THR A 1 93 ? -7.525 3.549 -2.130 1.00 98.25 93 THR A C 1
ATOM 759 O O . THR A 1 93 ? -6.996 3.254 -3.203 1.00 98.25 93 THR A O 1
ATOM 762 N N . MET A 1 94 ? -6.929 3.325 -0.955 1.00 98.06 94 MET A N 1
ATOM 763 C CA . MET A 1 94 ? -5.630 2.664 -0.816 1.00 98.06 94 MET A CA 1
ATOM 764 C C . MET A 1 94 ? -5.656 1.230 -1.372 1.00 98.06 94 MET A C 1
ATOM 766 O O . MET A 1 94 ? -4.746 0.856 -2.113 1.00 98.06 94 MET A O 1
ATOM 770 N N . ASP A 1 95 ? -6.691 0.442 -1.062 1.00 98.19 95 ASP A N 1
ATOM 771 C CA . ASP A 1 95 ? -6.891 -0.917 -1.593 1.00 98.19 95 ASP A CA 1
ATOM 772 C C . ASP A 1 95 ? -6.926 -0.901 -3.130 1.00 98.19 95 ASP A C 1
ATOM 774 O O . ASP A 1 95 ? -6.170 -1.621 -3.787 1.00 98.19 95 ASP A O 1
ATOM 778 N N . ALA A 1 96 ? -7.688 0.025 -3.719 1.00 98.19 96 ALA A N 1
ATOM 779 C CA . ALA A 1 96 ? -7.737 0.201 -5.165 1.00 98.19 96 ALA A CA 1
ATOM 780 C C . ALA A 1 96 ? -6.374 0.593 -5.771 1.00 98.19 96 ALA A C 1
ATOM 782 O O . ALA A 1 96 ? -6.051 0.156 -6.883 1.00 98.19 96 ALA A O 1
ATOM 783 N N . GLN A 1 97 ? -5.550 1.383 -5.067 1.00 97.56 97 GLN A N 1
ATOM 784 C CA . GLN A 1 97 ? -4.188 1.692 -5.520 1.00 97.56 97 GLN A CA 1
ATOM 785 C C . GLN A 1 97 ? -3.285 0.458 -5.511 1.00 97.56 97 GLN A C 1
ATOM 787 O O . GLN A 1 97 ? -2.563 0.239 -6.486 1.00 97.56 97 GLN A O 1
ATOM 792 N N . PHE A 1 98 ? -3.361 -0.375 -4.470 1.00 97.56 98 PHE A N 1
ATOM 793 C CA . PHE A 1 98 ? -2.640 -1.648 -4.430 1.00 97.56 98 PHE A CA 1
ATOM 794 C C . PHE A 1 98 ? -3.032 -2.551 -5.597 1.00 97.56 98 PHE A C 1
ATOM 796 O O . PHE A 1 98 ? -2.164 -3.021 -6.331 1.00 97.56 98 PHE A O 1
ATOM 803 N N . VAL A 1 99 ? -4.335 -2.750 -5.810 1.00 97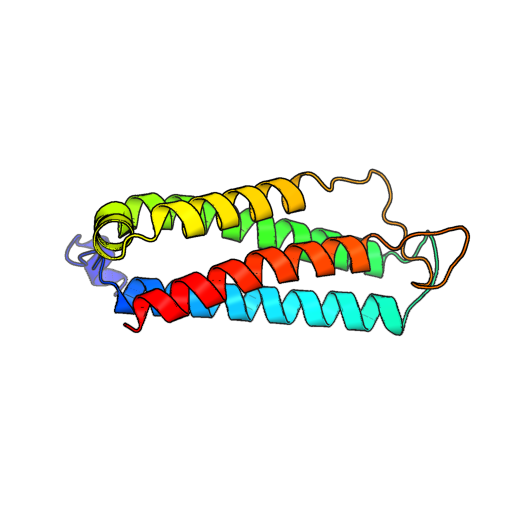.62 99 VAL A N 1
ATOM 804 C CA . VAL A 1 99 ? -4.846 -3.572 -6.916 1.00 97.62 99 VAL A CA 1
ATOM 805 C C . VAL A 1 99 ? -4.369 -3.028 -8.262 1.00 97.62 99 VAL A C 1
ATOM 807 O O . VAL A 1 99 ? -3.957 -3.797 -9.129 1.00 97.62 99 VAL A O 1
ATOM 810 N N . SER A 1 100 ? -4.381 -1.707 -8.442 1.00 96.19 100 SER A N 1
ATOM 811 C CA . SER A 1 100 ? -3.915 -1.079 -9.682 1.00 96.19 100 SER A CA 1
ATOM 812 C C . SER A 1 100 ? -2.415 -1.288 -9.910 1.00 96.19 100 SER A C 1
ATOM 814 O O . SER A 1 100 ? -2.019 -1.598 -11.031 1.00 96.19 100 SER A O 1
ATOM 816 N N . ALA A 1 101 ? -1.594 -1.190 -8.860 1.00 93.69 101 ALA A N 1
ATOM 817 C CA . ALA A 1 101 ? -0.160 -1.464 -8.933 1.00 93.69 101 ALA A CA 1
ATOM 818 C C . ALA A 1 101 ? 0.120 -2.937 -9.285 1.00 93.69 101 ALA A C 1
ATOM 820 O O . ALA A 1 101 ? 0.918 -3.234 -10.171 1.00 93.69 101 ALA A O 1
ATOM 821 N N . LEU A 1 102 ? -0.586 -3.868 -8.638 1.00 95.75 102 LEU A N 1
ATOM 822 C CA . LEU A 1 102 ? -0.388 -5.312 -8.804 1.00 95.75 102 LEU A CA 1
ATOM 823 C C . LEU A 1 102 ? -0.903 -5.868 -10.138 1.00 95.75 102 LEU A C 1
ATOM 825 O O . LEU A 1 102 ? -0.519 -6.974 -10.523 1.00 95.75 102 LEU A O 1
ATOM 829 N N . ARG A 1 103 ? -1.731 -5.108 -10.865 1.00 94.56 103 ARG A N 1
ATOM 830 C CA . ARG A 1 103 ? -2.138 -5.422 -12.246 1.00 94.56 103 ARG A CA 1
ATOM 831 C C . ARG A 1 103 ? -1.037 -5.161 -13.275 1.00 94.56 103 ARG A C 1
ATOM 833 O O . ARG A 1 103 ? -1.163 -5.605 -14.414 1.00 94.56 103 ARG A O 1
ATOM 840 N N . ILE A 1 104 ? 0.031 -4.456 -12.905 1.00 90.12 104 ILE A N 1
ATOM 841 C CA . ILE A 1 104 ? 1.163 -4.187 -13.794 1.00 90.12 104 ILE A CA 1
ATOM 842 C C . ILE A 1 104 ? 2.039 -5.440 -13.828 1.00 90.12 104 ILE A C 1
ATOM 844 O O . ILE A 1 104 ? 2.953 -5.604 -13.025 1.00 90.12 104 ILE A O 1
ATOM 848 N N . GLN A 1 105 ? 1.720 -6.343 -14.755 1.00 88.88 105 GLN A N 1
ATOM 849 C CA . GLN A 1 105 ? 2.406 -7.623 -14.957 1.00 88.88 105 GLN A CA 1
ATOM 850 C C . GLN A 1 105 ? 2.929 -7.732 -16.399 1.00 88.88 105 GLN A C 1
ATOM 852 O O . GLN A 1 105 ? 2.408 -8.509 -17.202 1.00 88.88 105 GLN A O 1
ATOM 857 N N . PRO A 1 106 ? 3.912 -6.900 -16.777 1.00 83.81 106 PRO A N 1
ATOM 858 C CA . PRO A 1 106 ? 4.532 -6.974 -18.095 1.00 83.81 106 PRO A CA 1
ATOM 859 C C . PRO A 1 106 ? 5.244 -8.318 -18.308 1.00 83.81 106 PRO A C 1
ATOM 861 O O . PRO A 1 106 ? 5.853 -8.869 -17.395 1.00 83.81 106 PRO A O 1
ATOM 864 N N . PHE A 1 107 ? 5.211 -8.820 -19.545 1.00 76.81 107 PHE A N 1
ATOM 865 C CA . PHE A 1 107 ? 5.942 -10.032 -19.934 1.00 76.81 107 PHE A CA 1
ATOM 866 C C . PHE A 1 107 ? 7.461 -9.798 -20.040 1.00 76.81 107 PHE A C 1
ATOM 868 O O . PHE A 1 107 ? 8.243 -10.717 -19.825 1.00 76.81 107 PHE A O 1
ATOM 875 N N . ILE A 1 108 ? 7.881 -8.568 -20.371 1.00 74.75 108 ILE A N 1
ATOM 876 C CA . ILE A 1 108 ? 9.287 -8.139 -20.446 1.00 74.75 108 ILE A CA 1
ATOM 877 C C . ILE A 1 108 ? 9.418 -6.778 -19.763 1.00 74.75 108 ILE A C 1
ATOM 879 O O . ILE A 1 108 ? 8.665 -5.851 -20.075 1.00 74.75 108 ILE A O 1
ATOM 883 N N . ILE A 1 109 ? 10.405 -6.635 -18.876 1.00 76.69 109 ILE A N 1
ATOM 884 C CA . ILE A 1 109 ? 10.699 -5.368 -18.202 1.00 76.69 109 ILE A CA 1
ATOM 885 C C . ILE A 1 109 ? 11.562 -4.482 -19.097 1.00 76.69 109 ILE A C 1
ATOM 887 O O . ILE A 1 109 ? 12.766 -4.674 -19.237 1.00 76.69 109 ILE A O 1
ATOM 891 N N . ALA A 1 110 ? 10.938 -3.464 -19.687 1.00 68.56 110 ALA A N 1
ATOM 892 C CA . ALA A 1 110 ? 11.654 -2.379 -20.350 1.00 68.56 110 ALA A CA 1
ATOM 893 C C . ALA A 1 110 ? 12.082 -1.303 -19.336 1.00 68.56 110 ALA A C 1
ATOM 895 O O . ALA A 1 110 ? 11.235 -0.789 -18.597 1.00 68.56 110 ALA A O 1
ATOM 896 N N . ASN A 1 111 ? 13.366 -0.930 -19.350 1.00 65.62 111 ASN A N 1
ATOM 897 C CA . ASN A 1 111 ? 13.928 0.195 -18.595 1.00 65.62 111 ASN A CA 1
ATOM 898 C C . ASN A 1 111 ? 14.581 1.213 -19.553 1.00 65.62 111 ASN A C 1
ATOM 900 O O . ASN A 1 111 ? 15.805 1.344 -19.637 1.00 65.62 111 ASN A O 1
ATOM 904 N N . GLY A 1 112 ? 13.740 1.871 -20.357 1.00 58.31 112 GLY A N 1
ATOM 905 C CA . GLY A 1 112 ? 14.147 2.973 -21.234 1.00 58.31 112 GLY A CA 1
ATOM 906 C C . GLY A 1 112 ? 14.404 4.279 -20.473 1.00 58.31 112 GLY A C 1
ATOM 907 O O . GLY A 1 112 ? 14.105 4.383 -19.288 1.00 58.31 112 GLY A O 1
ATOM 908 N N . ARG A 1 113 ? 14.953 5.292 -21.156 1.00 53.81 113 ARG A N 1
ATOM 909 C CA . ARG A 1 113 ? 15.086 6.643 -20.584 1.00 53.81 113 ARG A CA 1
ATOM 910 C C . ARG A 1 113 ? 13.707 7.251 -20.314 1.00 53.81 113 ARG A C 1
ATOM 912 O O . ARG A 1 113 ? 12.823 7.123 -21.157 1.00 53.81 113 ARG A O 1
ATOM 919 N N . GLU A 1 114 ? 13.562 7.985 -19.212 1.00 54.19 114 GLU A N 1
ATOM 920 C CA . GLU A 1 114 ? 12.305 8.671 -18.862 1.00 54.19 114 GLU A CA 1
ATOM 921 C C . GLU A 1 114 ? 11.849 9.700 -19.918 1.00 54.19 114 GLU A C 1
ATOM 923 O O . GLU A 1 114 ?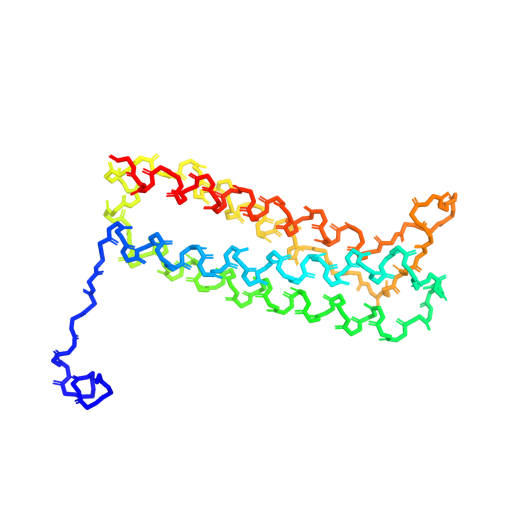 10.653 9.916 -20.086 1.00 54.19 114 GLU A O 1
ATOM 928 N N . ASP A 1 115 ? 12.787 10.287 -20.670 1.00 53.19 115 ASP A N 1
ATOM 929 C CA . ASP A 1 115 ? 12.551 11.231 -21.775 1.00 53.19 115 ASP A CA 1
ATOM 930 C C . ASP A 1 115 ? 12.614 10.577 -23.174 1.00 53.19 115 ASP A C 1
ATOM 932 O O . ASP A 1 115 ? 12.659 11.262 -24.199 1.00 53.19 115 ASP A O 1
ATOM 936 N N . GLY A 1 116 ? 12.655 9.244 -23.242 1.00 52.50 116 GLY A N 1
ATOM 937 C CA . GLY A 1 116 ? 12.790 8.504 -24.491 1.00 52.50 116 GLY A CA 1
ATOM 938 C C . GLY A 1 116 ? 11.492 8.461 -25.300 1.00 52.50 116 GLY A C 1
ATOM 939 O O . GLY A 1 116 ? 10.470 7.982 -24.823 1.00 52.50 116 GLY A O 1
ATOM 940 N N . TRP A 1 117 ? 11.551 8.854 -26.577 1.00 44.56 117 TRP A N 1
ATOM 941 C CA . TRP A 1 117 ? 10.405 8.823 -27.505 1.00 44.56 117 TRP A CA 1
ATOM 942 C C . TRP A 1 117 ? 9.826 7.413 -27.752 1.00 44.56 117 TRP A C 1
ATOM 944 O O . TRP A 1 117 ? 8.653 7.278 -28.085 1.00 44.56 117 TRP A O 1
ATOM 954 N N . LEU A 1 118 ? 10.639 6.355 -27.615 1.00 44.72 118 LEU A N 1
ATOM 955 C CA . LEU A 1 118 ? 10.269 4.984 -28.005 1.00 44.72 118 LEU A CA 1
ATOM 956 C C . LEU A 1 118 ? 10.046 4.009 -26.838 1.00 44.72 118 LEU A C 1
ATOM 958 O O . LEU A 1 118 ? 9.478 2.950 -27.082 1.00 44.72 118 LEU A O 1
ATOM 962 N N . LEU A 1 119 ? 10.496 4.305 -25.608 1.00 55.12 119 LEU A N 1
ATOM 963 C CA . LEU A 1 119 ? 10.589 3.304 -24.531 1.00 55.12 119 LEU A CA 1
ATOM 964 C C . LEU A 1 119 ? 10.161 3.840 -23.157 1.00 55.12 119 LEU A C 1
ATOM 966 O O . LEU A 1 119 ? 11.007 4.375 -22.440 1.00 55.12 119 LEU A O 1
ATOM 970 N N . PRO A 1 120 ? 8.897 3.648 -22.737 1.00 59.00 120 PRO A N 1
ATOM 971 C CA . PRO A 1 120 ? 8.509 3.881 -21.350 1.00 59.00 120 PRO A CA 1
ATOM 972 C C . PRO A 1 120 ? 9.260 2.920 -20.413 1.00 59.00 120 PRO A C 1
ATOM 974 O O . PRO A 1 120 ? 9.470 1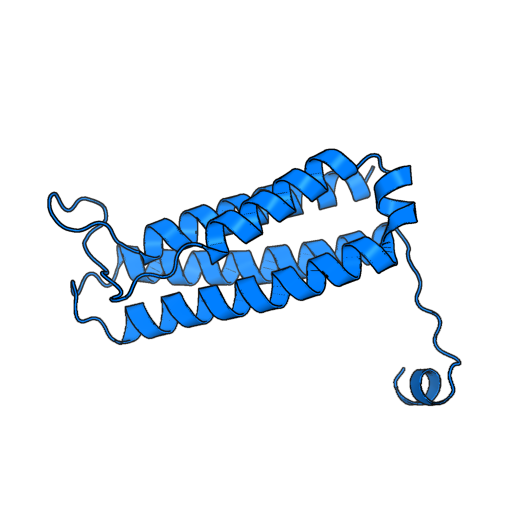.750 -20.739 1.00 59.00 120 PRO A O 1
ATOM 977 N N . THR A 1 121 ? 9.663 3.401 -19.236 1.00 72.25 121 THR A N 1
ATOM 978 C CA . THR A 1 121 ? 10.277 2.560 -18.199 1.00 72.25 121 THR A CA 1
ATOM 979 C C . THR A 1 121 ? 9.219 2.029 -17.231 1.00 72.25 121 THR A C 1
ATOM 981 O O . THR A 1 121 ? 8.465 2.774 -16.589 1.00 72.25 121 THR A O 1
ATOM 984 N N . HIS A 1 122 ? 9.155 0.702 -17.114 1.00 81.31 122 HIS A N 1
ATOM 985 C CA . HIS A 1 122 ? 8.277 0.033 -16.154 1.00 81.31 122 HIS A CA 1
ATOM 986 C C . HIS A 1 122 ? 8.668 0.370 -14.710 1.00 81.31 122 HIS A C 1
ATOM 988 O O . HIS A 1 122 ? 7.811 0.330 -13.830 1.00 81.31 122 HIS A O 1
ATOM 994 N N . LEU A 1 123 ? 9.927 0.757 -14.463 1.00 80.31 123 LEU A N 1
ATOM 995 C CA . LEU A 1 123 ? 10.406 1.148 -13.137 1.00 80.31 123 LEU A CA 1
ATOM 996 C C . LEU A 1 123 ? 9.773 2.469 -12.700 1.00 80.31 123 LEU A C 1
ATOM 998 O O . LEU A 1 123 ? 9.265 2.541 -11.584 1.00 80.31 123 LEU A O 1
ATOM 1002 N N . THR A 1 124 ? 9.719 3.478 -13.575 1.00 81.31 124 THR A N 1
ATOM 1003 C CA . THR A 1 124 ? 9.047 4.752 -13.256 1.00 81.31 124 THR A CA 1
ATOM 1004 C C . THR A 1 124 ? 7.544 4.555 -13.108 1.00 81.31 124 THR A C 1
ATOM 1006 O O . THR A 1 124 ? 6.940 5.114 -12.193 1.00 81.31 124 THR A O 1
ATOM 1009 N N . THR A 1 125 ? 6.940 3.692 -13.934 1.00 86.31 125 THR A N 1
ATOM 1010 C CA . THR A 1 125 ? 5.522 3.329 -13.780 1.00 86.31 125 THR A CA 1
ATOM 1011 C C . THR A 1 125 ? 5.277 2.700 -12.406 1.00 86.31 125 THR A C 1
ATOM 1013 O O . THR A 1 125 ? 4.437 3.180 -11.651 1.00 86.31 125 THR A O 1
ATOM 1016 N N . MET A 1 126 ? 6.044 1.675 -12.032 1.00 90.12 126 MET A N 1
ATOM 1017 C CA . MET A 1 126 ? 5.918 1.021 -10.729 1.00 90.12 126 MET A CA 1
ATOM 1018 C C . MET A 1 126 ? 6.179 1.986 -9.567 1.00 90.12 126 MET A C 1
ATOM 1020 O O . MET A 1 126 ? 5.407 2.023 -8.610 1.00 90.12 126 MET A O 1
ATOM 1024 N N . GLY A 1 127 ? 7.218 2.819 -9.671 1.00 88.94 127 GLY A N 1
ATOM 1025 C CA . GLY A 1 127 ? 7.536 3.854 -8.688 1.00 88.94 127 GLY A CA 1
ATOM 1026 C C . GLY A 1 127 ? 6.376 4.827 -8.475 1.00 88.94 127 GLY A C 1
ATOM 1027 O O . GLY A 1 127 ? 5.999 5.093 -7.336 1.00 88.94 127 GLY A O 1
ATOM 1028 N N . PHE A 1 128 ? 5.734 5.288 -9.551 1.00 89.94 128 PHE A N 1
ATOM 1029 C CA . PHE A 1 128 ? 4.545 6.137 -9.465 1.00 89.94 128 PHE A CA 1
ATOM 1030 C C . PHE A 1 128 ? 3.394 5.463 -8.703 1.00 89.94 128 PHE A C 1
ATOM 1032 O O . PHE A 1 128 ? 2.795 6.079 -7.820 1.00 89.94 128 PHE A O 1
ATOM 1039 N N . TYR A 1 129 ? 3.095 4.195 -8.991 1.00 91.81 129 TYR A N 1
ATOM 1040 C CA . TYR A 1 129 ? 2.033 3.474 -8.281 1.00 91.81 129 TYR A CA 1
ATOM 1041 C C . TYR A 1 129 ? 2.369 3.231 -6.803 1.00 91.81 129 TYR A C 1
ATOM 1043 O O . TYR A 1 129 ? 1.497 3.406 -5.951 1.00 91.81 129 TYR A O 1
ATOM 1051 N N . ILE A 1 130 ? 3.627 2.924 -6.473 1.00 92.62 130 ILE A N 1
ATOM 1052 C CA . ILE A 1 130 ? 4.080 2.814 -5.077 1.00 92.62 130 ILE A CA 1
ATOM 1053 C C . ILE A 1 130 ? 3.883 4.139 -4.336 1.00 92.62 130 ILE A C 1
ATOM 1055 O O . ILE A 1 130 ? 3.391 4.145 -3.207 1.00 92.62 130 ILE A O 1
ATOM 1059 N N . LEU A 1 131 ? 4.217 5.270 -4.965 1.00 93.06 131 LEU A N 1
ATOM 1060 C CA . LEU A 1 131 ? 4.011 6.590 -4.367 1.00 93.06 131 LEU A CA 1
ATOM 1061 C C . LEU A 1 131 ? 2.532 6.880 -4.095 1.00 93.06 131 LEU A C 1
ATOM 1063 O O . LEU A 1 131 ? 2.222 7.467 -3.060 1.00 93.06 131 LEU A O 1
ATOM 1067 N N . ARG A 1 132 ? 1.616 6.436 -4.964 1.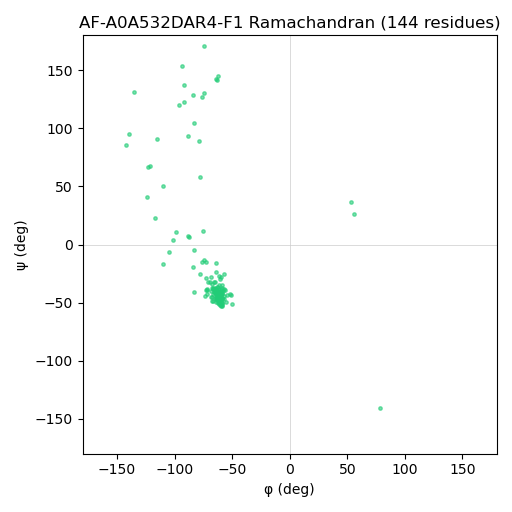00 95.19 132 ARG A N 1
ATOM 1068 C CA . ARG A 1 132 ? 0.167 6.575 -4.733 1.00 95.19 132 ARG A CA 1
ATOM 1069 C C . ARG A 1 132 ? -0.291 5.775 -3.518 1.00 95.19 132 ARG A C 1
ATOM 1071 O O . ARG A 1 132 ? -0.921 6.348 -2.635 1.00 95.19 132 ARG A O 1
ATOM 1078 N N . VAL A 1 133 ? 0.090 4.497 -3.435 1.00 96.75 133 VAL A N 1
ATOM 1079 C CA . VAL A 1 133 ? -0.204 3.646 -2.267 1.00 96.75 133 VAL A CA 1
ATOM 1080 C C . VAL A 1 133 ? 0.327 4.297 -0.989 1.00 96.75 133 VAL A C 1
ATOM 1082 O O . VAL A 1 133 ? -0.407 4.467 -0.015 1.00 96.75 133 VAL A O 1
ATOM 1085 N N . ARG A 1 134 ? 1.590 4.734 -1.014 1.00 96.50 134 ARG A N 1
ATOM 1086 C CA . ARG A 1 134 ? 2.238 5.406 0.113 1.00 96.50 134 ARG A CA 1
ATOM 1087 C C . ARG A 1 134 ? 1.523 6.691 0.518 1.00 96.50 134 ARG A C 1
ATOM 1089 O O . ARG A 1 134 ? 1.366 6.939 1.708 1.00 96.50 134 ARG A O 1
ATOM 1096 N N . SER A 1 135 ? 1.085 7.499 -0.445 1.00 96.69 135 SER A N 1
ATOM 1097 C CA . SER A 1 135 ? 0.349 8.734 -0.169 1.00 96.69 135 SER A CA 1
ATOM 1098 C C . SER A 1 135 ? -0.929 8.450 0.617 1.00 96.69 135 SER A C 1
ATOM 1100 O O . SER A 1 135 ? -1.168 9.101 1.631 1.00 96.69 135 SER A O 1
ATOM 1102 N N . ASN A 1 136 ? -1.711 7.446 0.205 1.00 97.44 136 ASN A N 1
ATOM 1103 C CA . ASN A 1 136 ? -2.919 7.070 0.939 1.00 97.44 136 ASN A CA 1
ATOM 1104 C C . ASN A 1 136 ? -2.596 6.527 2.340 1.00 97.44 136 ASN A C 1
ATOM 1106 O O . ASN A 1 136 ? -3.294 6.856 3.293 1.00 97.44 136 ASN A O 1
ATOM 1110 N N . MET A 1 137 ? -1.517 5.754 2.500 1.00 97.44 137 MET A N 1
ATOM 1111 C CA . MET A 1 137 ? -1.079 5.288 3.823 1.00 97.44 137 MET A CA 1
ATOM 1112 C C . MET A 1 137 ? -0.709 6.436 4.765 1.00 97.44 137 MET A C 1
ATOM 1114 O O . MET A 1 137 ? -1.098 6.429 5.931 1.00 97.44 137 MET A O 1
ATOM 1118 N N . VAL A 1 138 ? 0.032 7.431 4.270 1.00 97.19 138 VAL A N 1
ATOM 1119 C CA . VAL A 1 138 ? 0.389 8.623 5.056 1.00 97.19 138 VAL A CA 1
ATOM 1120 C C . VAL A 1 138 ? -0.865 9.399 5.456 1.00 97.19 138 VAL A C 1
ATOM 1122 O O . VAL A 1 138 ? -0.970 9.843 6.595 1.00 97.19 138 VAL A O 1
ATOM 1125 N N . GLU A 1 139 ? -1.835 9.529 4.554 1.00 97.62 139 GLU A N 1
ATOM 1126 C CA . GLU A 1 139 ? -3.110 10.182 4.850 1.00 97.62 139 GLU A CA 1
ATOM 1127 C C . GLU A 1 139 ? -3.893 9.452 5.952 1.00 97.62 139 GLU A C 1
ATOM 1129 O O . GLU A 1 139 ? -4.315 10.084 6.920 1.00 97.62 139 GLU A O 1
ATOM 1134 N N . ILE A 1 140 ? -3.996 8.120 5.873 1.00 98.06 140 ILE A N 1
ATOM 1135 C CA . ILE A 1 14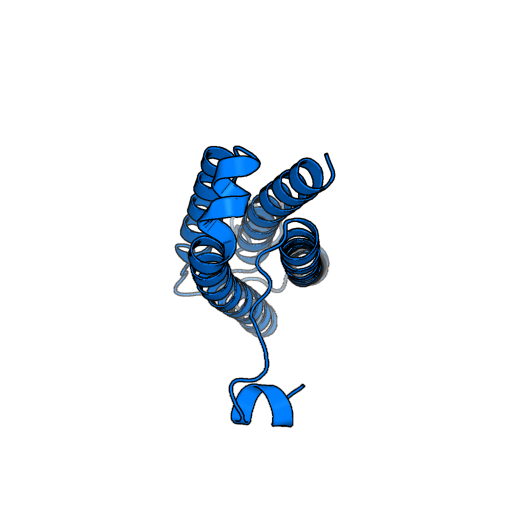0 ? -4.612 7.300 6.927 1.00 98.06 140 ILE A CA 1
ATOM 1136 C C . ILE A 1 140 ? -3.880 7.492 8.265 1.00 98.06 140 ILE A C 1
ATOM 1138 O O . ILE A 1 140 ? -4.517 7.728 9.290 1.00 98.06 140 ILE A O 1
ATOM 1142 N N . SER A 1 141 ? -2.543 7.443 8.266 1.00 97.06 141 SER A N 1
ATOM 1143 C CA . SER A 1 141 ? -1.729 7.646 9.475 1.00 97.06 141 SER A CA 1
ATOM 1144 C C . SER A 1 141 ? -1.943 9.025 10.115 1.00 97.06 141 SER A C 1
ATOM 1146 O O . SER A 1 141 ? -2.031 9.150 11.342 1.00 97.06 141 SER A O 1
ATOM 1148 N N . ASN A 1 142 ? -2.093 10.068 9.295 1.00 97.06 142 ASN A N 1
ATOM 1149 C CA . ASN A 1 142 ? -2.374 11.418 9.775 1.00 97.06 142 ASN A CA 1
ATOM 1150 C C . ASN A 1 142 ? -3.746 11.508 10.457 1.00 97.06 142 ASN A C 1
ATOM 1152 O O . ASN A 1 142 ? -3.850 12.132 11.511 1.00 97.06 142 ASN A O 1
ATOM 1156 N N . VAL A 1 143 ? -4.779 10.864 9.906 1.00 97.25 143 VAL A N 1
ATOM 1157 C CA . VAL A 1 143 ? -6.114 10.817 10.533 1.00 97.25 143 VAL A CA 1
ATOM 1158 C C . VAL A 1 143 ? -6.081 10.038 11.850 1.00 97.25 143 VAL A C 1
ATOM 1160 O O . VAL A 1 143 ? -6.686 10.468 12.824 1.00 97.25 143 VAL A O 1
ATOM 1163 N N . LEU A 1 144 ? -5.313 8.947 11.933 1.00 95.94 144 LEU A N 1
ATOM 1164 C CA . LEU A 1 144 ? -5.140 8.175 13.175 1.00 95.94 144 LEU A CA 1
ATOM 1165 C C . LEU A 1 144 ? -4.455 8.961 14.308 1.00 95.94 144 LEU A C 1
ATOM 1167 O O . LEU A 1 144 ? -4.502 8.530 15.458 1.00 95.94 144 LEU A O 1
ATOM 1171 N N . THR A 1 145 ? -3.807 10.085 13.992 1.00 91.44 145 THR A N 1
ATOM 1172 C CA . THR A 1 145 ? -3.148 10.963 14.976 1.00 91.44 145 THR A CA 1
ATOM 1173 C C . THR A 1 145 ? -4.118 11.956 15.627 1.00 91.44 145 THR A C 1
ATOM 1175 O O . THR A 1 145 ? -3.798 12.505 16.680 1.00 91.44 145 THR A O 1
ATOM 1178 N N . GLN A 1 146 ? -5.272 12.205 14.999 1.00 82.50 146 GLN A N 1
ATOM 1179 C CA . GLN A 1 146 ? -6.314 13.126 15.469 1.00 82.50 146 GLN A CA 1
ATOM 1180 C C . GLN A 1 146 ? -7.247 12.426 16.459 1.00 82.50 146 GLN A C 1
ATOM 1182 O O . GLN A 1 146 ? -7.660 13.087 17.433 1.00 82.50 146 GLN A O 1
#

Nearest PDB structures (foldseek):
  2gww-assembly1_A  TM=4.731E-01  e=3.670E+00  Homo sapiens
  3tj6-assembly1_A  TM=3.163E-01  e=1.600E+00  Homo sapiens
  3zdl-assembly1_A  TM=3.312E-01  e=2.074E+00  Gallus gallus

Sequence (146 aa):
FNARLAACQATFDARADNLKQYIDRISSDIGSTSAILKERAENHNNGWFDTRADDRFWFAYGQLYAYYGLMKGAQADFDDVIKEKHLQNLWDTMDAQFVSALRIQPFIIANGREDGWLLPTHLTTMGFYILRVRSNMVEISNVLTQ

Foldseek 3Di:
DVVCVVVVNDDDDLALVVLLVVLVVLLVVLLVLLVVLVCCLAPPAPWQPPVVNVVSLVVSLVSLVVVLVVLVVNCVSNVVVCVVLVVVVLSVQLNVLSVVLNVPDDPTATRHHCPDPPTDGVSVVSSVSSVSSSVSSVVSSVSSVD

Radius of gyration: 17.92 Å; Cα contacts (8 Å, |Δi|>4): 153; chains: 1; bounding box: 36×33×55 Å

pLDDT: mean 86.83, std 14.57, range [44.56, 98.31]

Solvent-accessible surface area (backbone atoms only — not comparable to full-atom values): 7934 Å² total; per-residue (Å²): 107,68,75,36,47,77,68,68,69,53,78,88,72,67,42,50,67,53,52,27,55,52,43,50,50,51,34,50,57,50,49,53,49,29,50,56,32,45,54,40,43,74,75,53,58,70,29,70,75,36,69,67,55,39,55,50,46,53,49,49,48,52,51,52,54,52,49,46,55,51,50,56,49,48,50,66,67,28,43,68,44,35,58,76,69,66,35,59,70,57,51,53,51,30,51,53,33,46,55,58,47,70,66,69,72,72,94,68,59,35,31,21,40,88,88,43,95,88,32,75,25,52,39,55,53,50,25,52,36,47,49,52,29,34,50,38,37,51,52,52,38,56,59,54,71,110

Mean predicted aligned error: 6.2 Å

Secondary structure (DSSP, 8-state):
-HHHHHTT-PPP---HHHHHHHHHHHHHHHHHHHHHHHHHHHH---BTT-HHHHHHHHHHHHHHHHHHHHHHHHHHHTHHHHHHTT-HHHHHHHHHHHHHHHT---SS--B--TT-SS---HHHHHHHHHHHHHHHHHHHHHHHT-